Protein AF-A0A9X2MU02-F1 (afdb_monomer_lite)

Radius of gyration: 13.26 Å; chains: 1; bounding box: 44×24×24 Å

Organism: NCBI:txid2969249

Structure (mmCIF, N/CA/C/O backbone):
data_AF-A0A9X2MU02-F1
#
_entry.id   AF-A0A9X2MU02-F1
#
loop_
_atom_site.group_PDB
_atom_site.id
_atom_site.type_symbol
_atom_site.label_atom_id
_atom_site.label_alt_id
_atom_site.label_comp_id
_atom_site.label_asym_id
_atom_site.label_entity_id
_atom_site.label_seq_id
_atom_site.pdbx_PDB_ins_code
_atom_site.Cartn_x
_atom_site.Cartn_y
_atom_site.Cartn_z
_atom_site.occupancy
_atom_site.B_iso_or_equiv
_atom_site.auth_seq_id
_atom_site.auth_comp_id
_atom_site.auth_asym_id
_atom_site.auth_atom_id
_atom_site.pdbx_PDB_model_num
ATOM 1 N N . MET A 1 1 ? 7.162 -5.579 4.231 1.00 81.94 1 MET A N 1
ATOM 2 C CA . MET A 1 1 ? 6.701 -4.461 5.081 1.00 81.94 1 MET A CA 1
ATOM 3 C C . MET A 1 1 ? 5.285 -4.768 5.535 1.00 81.94 1 MET A C 1
ATOM 5 O O . MET A 1 1 ? 4.544 -5.332 4.746 1.00 81.94 1 MET A O 1
ATOM 9 N N . GLU A 1 2 ? 4.920 -4.460 6.776 1.00 89.31 2 GLU A N 1
ATOM 10 C CA . GLU A 1 2 ? 3.553 -4.626 7.294 1.00 89.31 2 GLU A CA 1
ATOM 11 C C . GLU A 1 2 ? 3.073 -3.285 7.854 1.00 89.31 2 GLU A C 1
ATOM 13 O O . GLU A 1 2 ? 3.862 -2.569 8.475 1.00 89.31 2 GLU A O 1
ATOM 18 N N . GLY A 1 3 ? 1.810 -2.933 7.622 1.00 90.50 3 GLY A N 1
ATOM 19 C CA . GLY A 1 3 ? 1.238 -1.694 8.139 1.00 90.50 3 GLY A CA 1
ATOM 20 C C . GLY A 1 3 ? -0.232 -1.497 7.798 1.00 90.50 3 GLY A C 1
ATOM 21 O O . GLY A 1 3 ? -0.848 -2.344 7.157 1.00 90.50 3 GLY A O 1
ATOM 22 N N . GLU A 1 4 ? -0.789 -0.383 8.256 1.00 92.50 4 GLU A N 1
ATOM 23 C CA . GLU A 1 4 ? -2.179 0.002 8.025 1.00 92.50 4 GLU A CA 1
ATOM 24 C C . GLU A 1 4 ? -2.264 1.056 6.923 1.00 92.50 4 GLU A C 1
ATOM 26 O O . GLU A 1 4 ? -1.471 2.003 6.901 1.00 92.5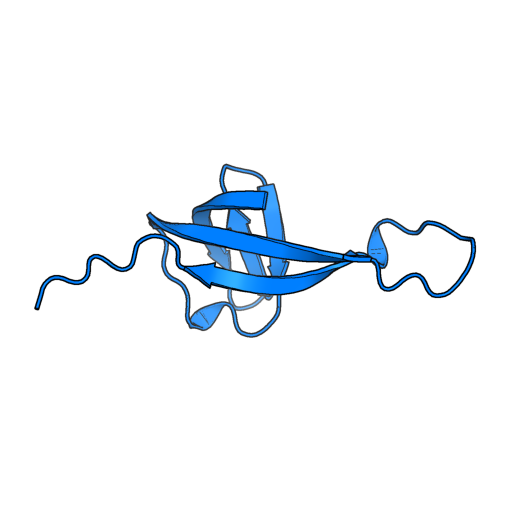0 4 GLU A O 1
ATOM 31 N N . ILE A 1 5 ? -3.221 0.893 6.010 1.00 92.81 5 ILE A N 1
ATOM 32 C CA . ILE A 1 5 ? -3.477 1.869 4.954 1.00 92.81 5 ILE A CA 1
ATOM 33 C C . ILE A 1 5 ? -4.137 3.103 5.566 1.00 92.81 5 ILE A C 1
ATOM 35 O O . ILE A 1 5 ? -5.259 3.035 6.059 1.00 92.81 5 ILE A O 1
ATOM 39 N N . THR A 1 6 ? -3.470 4.248 5.484 1.00 94.38 6 THR A N 1
ATOM 40 C CA . THR A 1 6 ? -3.978 5.529 5.995 1.00 94.38 6 THR A CA 1
ATOM 41 C C . THR A 1 6 ? -4.513 6.437 4.891 1.00 94.38 6 THR A C 1
ATOM 43 O O . THR A 1 6 ? -5.279 7.356 5.173 1.00 94.38 6 THR A O 1
ATOM 46 N N . PHE A 1 7 ? -4.120 6.196 3.637 1.00 93.75 7 PHE A N 1
ATOM 47 C CA . PHE A 1 7 ? -4.519 7.001 2.483 1.00 93.75 7 PHE A CA 1
ATOM 48 C C . PHE A 1 7 ? -4.479 6.179 1.188 1.00 93.75 7 PHE A C 1
ATOM 50 O O . PHE A 1 7 ? -3.628 5.302 1.041 1.00 93.75 7 PHE A O 1
ATOM 57 N N . ILE A 1 8 ? -5.383 6.475 0.250 1.00 93.31 8 ILE A N 1
ATOM 58 C CA . ILE A 1 8 ? -5.441 5.868 -1.088 1.00 93.31 8 ILE A CA 1
ATOM 59 C C . ILE A 1 8 ? -5.763 6.967 -2.110 1.00 93.31 8 ILE A C 1
ATOM 61 O O . ILE A 1 8 ? -6.795 7.629 -2.004 1.00 93.31 8 ILE A O 1
ATOM 65 N N . ASP A 1 9 ? -4.916 7.110 -3.128 1.00 92.69 9 ASP A N 1
ATOM 66 C CA . ASP A 1 9 ? -5.141 7.909 -4.336 1.00 92.69 9 ASP A CA 1
ATOM 67 C C . ASP A 1 9 ? -5.0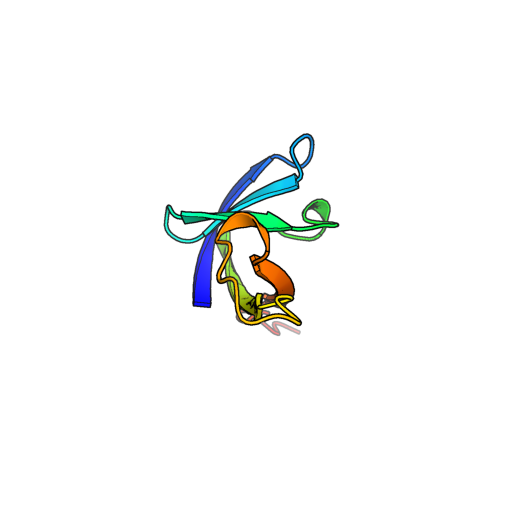96 6.987 -5.563 1.00 92.69 9 ASP A C 1
ATOM 69 O O . ASP A 1 9 ? -4.041 6.719 -6.145 1.00 92.69 9 ASP A O 1
ATOM 73 N N . ALA A 1 10 ? -6.274 6.489 -5.946 1.00 88.25 10 ALA A N 1
ATOM 74 C CA . ALA A 1 10 ? -6.444 5.584 -7.079 1.00 88.25 10 ALA A CA 1
ATOM 75 C C . ALA A 1 10 ? -6.157 6.246 -8.439 1.00 88.25 10 ALA A C 1
ATOM 77 O O . ALA A 1 10 ? -5.853 5.531 -9.390 1.00 88.25 10 ALA A O 1
ATOM 78 N N . GLU A 1 11 ? -6.218 7.579 -8.548 1.00 89.44 11 GLU A N 1
ATOM 79 C CA . GLU A 1 11 ? -5.867 8.275 -9.794 1.00 89.44 11 GLU A CA 1
ATOM 80 C C . GLU A 1 11 ? -4.356 8.236 -10.033 1.00 89.44 11 GLU A C 1
ATOM 82 O O . GLU A 1 11 ? -3.908 8.127 -11.176 1.00 89.44 11 GLU A O 1
ATOM 87 N N . LYS A 1 12 ? -3.569 8.285 -8.952 1.00 88.38 12 LYS A N 1
ATOM 88 C CA . LYS A 1 12 ? -2.102 8.225 -8.999 1.00 88.38 12 LYS A CA 1
ATOM 89 C C . LYS A 1 12 ? -1.515 6.847 -8.701 1.00 88.38 12 LYS A C 1
ATOM 91 O O . LYS A 1 12 ? -0.293 6.719 -8.687 1.00 88.38 12 LYS A O 1
ATOM 96 N N . ASN A 1 13 ? -2.346 5.827 -8.465 1.00 89.56 13 ASN A N 1
ATOM 97 C CA . ASN A 1 13 ? -1.902 4.498 -8.025 1.00 89.56 13 ASN A CA 1
ATOM 98 C C . ASN A 1 13 ? -0.982 4.557 -6.788 1.00 89.56 13 ASN A C 1
ATOM 100 O O . ASN A 1 13 ? -0.025 3.793 -6.663 1.00 89.56 13 ASN A O 1
ATOM 104 N N . GLN A 1 14 ? -1.291 5.467 -5.861 1.00 91.19 14 GLN A N 1
ATOM 105 C CA . GLN A 1 14 ? -0.534 5.699 -4.635 1.00 91.19 14 GLN A CA 1
ATOM 106 C C . GLN A 1 14 ? -1.361 5.316 -3.401 1.00 91.19 14 GLN A C 1
ATOM 108 O O . GLN A 1 14 ? -2.528 5.683 -3.289 1.00 91.19 14 GLN A O 1
ATOM 113 N N . MET A 1 15 ? -0.752 4.631 -2.439 1.00 92.00 15 MET A N 1
ATOM 114 C CA . MET A 1 15 ? -1.320 4.405 -1.108 1.00 92.00 15 MET A CA 1
ATOM 115 C C . MET A 1 15 ? -0.303 4.765 -0.032 1.00 92.00 15 MET A C 1
ATOM 117 O O . MET A 1 15 ? 0.886 4.524 -0.222 1.00 92.00 15 MET A O 1
ATOM 121 N N . ASP A 1 16 ? -0.755 5.271 1.111 1.00 92.75 16 ASP A N 1
ATOM 122 C CA . ASP A 1 16 ? 0.127 5.459 2.262 1.00 92.75 16 ASP A CA 1
ATOM 123 C C . ASP A 1 16 ? -0.128 4.365 3.291 1.00 92.75 16 ASP A C 1
ATOM 125 O O . ASP A 1 16 ? -1.266 4.135 3.704 1.00 92.75 16 ASP A O 1
ATOM 129 N N . ILE A 1 17 ? 0.949 3.712 3.717 1.00 91.44 17 ILE A N 1
ATOM 130 C CA . ILE A 1 17 ? 0.943 2.653 4.721 1.00 91.44 17 ILE A CA 1
ATOM 131 C C . ILE A 1 17 ? 1.818 3.11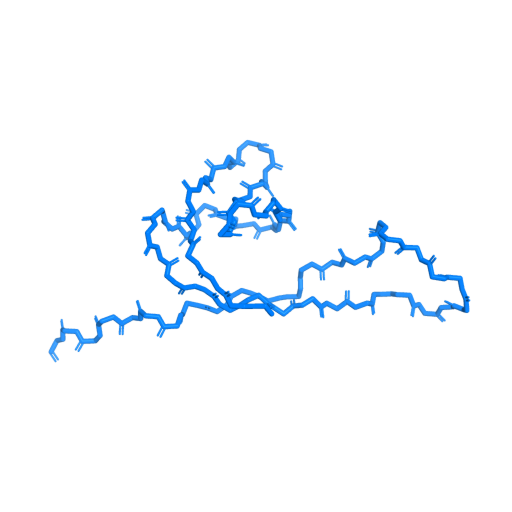0 5.882 1.00 91.44 17 ILE A C 1
ATOM 133 O O . ILE A 1 17 ? 3.019 3.310 5.710 1.00 91.44 17 ILE A O 1
ATOM 137 N N . ASN A 1 18 ? 1.231 3.298 7.067 1.00 88.62 18 ASN A N 1
ATOM 138 C CA . ASN A 1 18 ? 1.924 3.837 8.249 1.00 88.62 18 ASN A CA 1
ATOM 139 C C . ASN A 1 18 ? 2.723 5.134 7.964 1.00 88.62 18 ASN A C 1
ATOM 141 O O . ASN A 1 18 ? 3.810 5.338 8.508 1.00 88.62 18 ASN A O 1
ATOM 145 N N . GLY A 1 19 ? 2.210 6.003 7.087 1.00 86.38 19 GLY A N 1
ATOM 146 C CA . GLY A 1 19 ? 2.885 7.241 6.676 1.00 86.38 19 GLY A CA 1
ATOM 147 C C . GLY A 1 19 ? 3.989 7.073 5.623 1.00 86.38 19 GLY A C 1
ATOM 148 O O . GLY A 1 19 ? 4.698 8.037 5.342 1.00 86.38 19 GLY A O 1
ATOM 149 N N . GLN A 1 20 ? 4.150 5.884 5.035 1.00 89.06 20 GLN A N 1
ATOM 150 C CA . GLN A 1 20 ? 5.026 5.651 3.886 1.00 89.06 20 GLN A CA 1
ATOM 151 C C . GLN A 1 20 ? 4.203 5.509 2.607 1.00 89.06 20 GLN A C 1
ATOM 153 O O . GLN A 1 20 ? 3.353 4.626 2.521 1.00 89.06 20 GLN A O 1
ATOM 158 N N . SER A 1 21 ? 4.482 6.344 1.606 1.00 89.62 21 SER A N 1
ATOM 159 C CA . SER A 1 21 ? 3.829 6.256 0.299 1.00 89.62 21 SER A CA 1
ATOM 160 C C . SER A 1 21 ? 4.395 5.107 -0.529 1.00 89.62 21 SER A C 1
ATOM 162 O O . SER A 1 21 ? 5.607 4.984 -0.711 1.00 89.62 21 SER A O 1
ATOM 164 N N . ILE A 1 22 ? 3.499 4.280 -1.048 1.00 86.62 22 ILE A N 1
ATOM 165 C CA . ILE A 1 22 ? 3.764 3.106 -1.869 1.00 86.62 22 ILE A CA 1
ATOM 166 C C . ILE A 1 22 ? 2.974 3.248 -3.168 1.00 86.62 22 ILE A C 1
ATOM 168 O O . ILE A 1 22 ? 1.783 3.555 -3.149 1.00 86.62 22 ILE A O 1
ATOM 172 N N . TYR A 1 23 ? 3.631 2.982 -4.293 1.00 86.88 23 TYR A N 1
ATOM 173 C CA . TYR A 1 23 ? 2.995 2.956 -5.606 1.00 86.88 23 TYR A CA 1
ATOM 174 C C . TYR A 1 23 ? 2.787 1.506 -6.029 1.00 86.88 23 TYR A C 1
ATOM 176 O O . TYR A 1 23 ? 3.732 0.715 -6.047 1.00 86.88 23 TYR A O 1
ATOM 184 N N . ALA A 1 24 ? 1.547 1.138 -6.324 1.00 83.44 24 ALA A N 1
ATOM 185 C CA . ALA A 1 24 ? 1.190 -0.220 -6.716 1.00 83.44 24 ALA A CA 1
ATOM 186 C C . ALA A 1 24 ? 0.056 -0.197 -7.736 1.00 83.44 24 ALA A C 1
ATOM 188 O O . ALA A 1 24 ? -0.733 0.739 -7.773 1.00 83.44 24 ALA A O 1
ATOM 189 N N . ASP A 1 25 ? -0.066 -1.247 -8.540 1.00 82.50 25 ASP A N 1
ATOM 190 C CA . ASP A 1 25 ? -1.192 -1.377 -9.459 1.00 82.50 25 ASP A CA 1
ATOM 191 C C . ASP A 1 25 ? -2.440 -1.918 -8.747 1.00 82.50 25 ASP A C 1
ATOM 193 O O . ASP A 1 25 ? -2.358 -2.704 -7.798 1.00 82.50 25 ASP A O 1
ATOM 197 N N . ASN A 1 26 ? -3.619 -1.562 -9.267 1.00 81.00 26 ASN A N 1
ATOM 198 C CA . ASN A 1 26 ? -4.920 -2.049 -8.791 1.00 81.00 26 ASN A CA 1
ATOM 199 C C . ASN A 1 26 ? -5.176 -1.775 -7.300 1.00 81.00 26 ASN A C 1
ATOM 201 O O . ASN A 1 26 ? -5.690 -2.637 -6.583 1.00 81.00 26 ASN A O 1
ATOM 205 N N . ILE A 1 27 ? -4.835 -0.574 -6.826 1.00 86.94 27 ILE A N 1
ATOM 206 C CA . ILE A 1 27 ? -5.022 -0.206 -5.414 1.00 86.94 27 ILE A CA 1
ATOM 207 C C . ILE A 1 27 ? -6.478 0.058 -5.030 1.00 86.94 27 ILE A C 1
ATOM 209 O O . ILE A 1 27 ? -6.808 0.095 -3.851 1.00 86.94 27 ILE A O 1
ATOM 213 N N . SER A 1 28 ? -7.360 0.184 -6.022 1.00 85.56 28 SER A N 1
ATOM 214 C CA . SER A 1 28 ? -8.802 0.388 -5.852 1.00 85.56 28 SER A CA 1
ATOM 215 C C . SER A 1 28 ? -9.522 -0.765 -5.147 1.00 85.56 28 SER A C 1
ATOM 217 O O . SER A 1 28 ? -10.674 -0.607 -4.757 1.00 85.56 28 SER A O 1
ATOM 219 N N . LYS A 1 29 ? -8.869 -1.922 -4.990 1.00 86.56 29 LYS A N 1
ATOM 220 C CA . LYS A 1 29 ? -9.402 -3.079 -4.254 1.00 86.56 29 LYS A CA 1
ATOM 221 C C . LYS A 1 29 ? -9.123 -3.038 -2.746 1.00 86.56 29 LYS A C 1
ATOM 223 O O . LYS A 1 29 ? -9.554 -3.947 -2.042 1.00 86.56 29 LYS A O 1
ATOM 228 N N . TYR A 1 30 ? -8.352 -2.055 -2.281 1.00 89.69 30 TYR A N 1
ATOM 229 C CA . TYR A 1 30 ? -8.015 -1.874 -0.873 1.00 89.69 30 TYR A CA 1
ATOM 230 C C . TYR A 1 30 ? -8.811 -0.721 -0.264 1.00 89.69 30 TYR A C 1
ATOM 232 O O . TYR A 1 30 ? -9.323 0.148 -0.969 1.00 89.69 30 TYR A O 1
ATOM 240 N N . GLU A 1 31 ? -8.878 -0.704 1.061 1.00 90.81 31 GLU A N 1
ATOM 241 C CA . GLU A 1 31 ? -9.619 0.283 1.837 1.00 90.81 31 GLU A CA 1
ATOM 242 C C . GLU A 1 31 ? -8.739 0.879 2.942 1.00 90.81 31 GLU A C 1
ATOM 244 O O . GLU A 1 31 ? -7.848 0.222 3.487 1.00 90.81 31 GLU A O 1
ATOM 249 N N . ILE A 1 32 ? -9.000 2.142 3.285 1.00 92.19 32 ILE A N 1
ATOM 250 C CA . ILE A 1 32 ? -8.348 2.808 4.419 1.00 92.19 32 ILE A CA 1
ATOM 251 C C . ILE A 1 32 ? -8.731 2.078 5.715 1.00 92.19 32 ILE A C 1
ATOM 253 O O . ILE A 1 32 ? -9.892 1.726 5.916 1.00 92.19 32 ILE A O 1
ATOM 257 N N . GLY A 1 33 ? -7.752 1.858 6.591 1.00 90.75 33 GLY A N 1
ATOM 258 C CA . GLY A 1 33 ? -7.882 1.089 7.830 1.00 90.75 33 GLY A CA 1
ATOM 259 C C . GLY A 1 33 ? -7.541 -0.398 7.685 1.00 90.75 33 GLY A C 1
ATOM 260 O O . GLY A 1 33 ? -7.430 -1.105 8.685 1.00 90.75 33 GLY A O 1
ATOM 261 N N . GLN A 1 34 ? -7.334 -0.901 6.462 1.00 90.88 34 GLN A N 1
ATOM 262 C CA . GLN A 1 34 ? -6.901 -2.285 6.267 1.00 90.88 34 GLN A CA 1
ATOM 263 C C . GLN A 1 34 ? -5.435 -2.467 6.656 1.00 90.88 34 GLN A C 1
ATOM 265 O O . GLN A 1 34 ? -4.561 -1.706 6.230 1.00 90.88 34 GLN A O 1
ATOM 270 N N . LYS A 1 35 ? -5.145 -3.539 7.399 1.00 91.06 35 LYS A N 1
ATOM 271 C CA . LYS A 1 35 ? -3.767 -3.989 7.612 1.00 91.06 35 LYS A CA 1
ATOM 272 C C . LYS A 1 35 ? -3.310 -4.840 6.444 1.00 91.06 35 LYS A C 1
ATOM 274 O O . LYS A 1 35 ? -3.933 -5.851 6.110 1.00 91.06 35 LYS A O 1
ATOM 279 N N . VAL A 1 36 ? -2.180 -4.464 5.867 1.00 89.62 36 VAL A N 1
ATOM 280 C CA . VAL A 1 36 ? -1.602 -5.114 4.700 1.00 89.62 36 VAL A CA 1
ATOM 281 C C . VAL A 1 36 ? -0.131 -5.451 4.904 1.00 89.62 36 VAL A C 1
ATOM 283 O O . VAL A 1 36 ? 0.611 -4.765 5.609 1.00 89.62 36 VAL A O 1
ATOM 286 N N . LYS A 1 37 ? 0.300 -6.524 4.248 1.00 89.38 37 LYS A N 1
ATOM 287 C CA . LYS A 1 37 ? 1.691 -6.924 4.087 1.00 89.38 37 LYS A CA 1
ATOM 288 C C . LYS A 1 37 ? 2.105 -6.668 2.650 1.00 89.38 37 LYS A C 1
ATOM 290 O O . LYS A 1 37 ? 1.604 -7.316 1.737 1.00 89.38 37 LYS A O 1
ATOM 295 N N . VAL A 1 38 ? 3.035 -5.742 2.465 1.00 86.44 38 VAL A N 1
ATOM 296 C CA . VAL A 1 38 ? 3.634 -5.411 1.172 1.00 86.44 38 VAL A CA 1
ATOM 297 C C . VAL A 1 38 ? 4.931 -6.191 1.002 1.00 86.44 38 VAL A C 1
ATOM 299 O O . VAL A 1 38 ? 5.847 -6.097 1.832 1.00 86.44 38 VAL A O 1
ATOM 302 N N . THR A 1 39 ? 5.026 -6.928 -0.095 1.00 83.19 39 THR A N 1
ATOM 303 C CA . THR A 1 39 ? 6.242 -7.592 -0.558 1.00 83.19 39 THR A CA 1
ATOM 304 C C . THR A 1 39 ? 6.768 -6.824 -1.763 1.00 83.19 39 THR A C 1
ATOM 306 O O . THR A 1 39 ? 6.094 -6.710 -2.787 1.00 83.19 39 THR A O 1
ATOM 309 N N . LEU A 1 40 ? 7.980 -6.293 -1.637 1.00 78.56 40 LEU A N 1
ATOM 310 C CA . LEU A 1 40 ? 8.694 -5.624 -2.721 1.00 78.56 40 LEU A CA 1
ATOM 311 C C . LEU A 1 40 ? 9.565 -6.663 -3.436 1.00 78.56 40 LEU A C 1
ATOM 313 O O . LEU A 1 40 ? 10.176 -7.505 -2.773 1.00 78.56 40 LEU A O 1
ATOM 317 N N . ILE A 1 41 ? 9.605 -6.628 -4.767 1.00 67.88 41 ILE A N 1
ATOM 318 C CA . ILE A 1 41 ? 10.676 -7.275 -5.528 1.00 67.88 41 ILE A CA 1
ATOM 319 C C . ILE A 1 41 ? 11.636 -6.186 -5.965 1.00 67.88 41 ILE A C 1
ATOM 321 O O . ILE A 1 41 ? 11.234 -5.189 -6.562 1.00 67.88 41 ILE A O 1
ATOM 325 N N . ASP A 1 42 ? 12.906 -6.447 -5.702 1.00 63.16 42 ASP A N 1
ATOM 326 C CA . ASP A 1 42 ? 13.993 -5.809 -6.414 1.00 63.16 42 ASP A CA 1
ATOM 327 C C . ASP A 1 42 ? 14.052 -6.405 -7.829 1.00 63.16 42 ASP A C 1
ATOM 329 O O . ASP A 1 42 ? 14.312 -7.603 -7.990 1.00 63.16 42 ASP A O 1
ATOM 333 N N . THR A 1 43 ? 13.673 -5.621 -8.844 1.00 59.09 43 THR A N 1
ATOM 334 C CA . THR A 1 43 ? 13.710 -6.082 -10.243 1.00 59.09 43 THR A CA 1
ATOM 335 C C . THR A 1 43 ? 15.055 -5.829 -10.917 1.00 59.09 43 THR A C 1
ATOM 337 O O . THR A 1 43 ? 15.192 -6.131 -12.106 1.00 59.09 43 THR A O 1
ATOM 340 N N . THR A 1 44 ? 16.064 -5.359 -10.172 1.00 57.34 44 THR A N 1
ATOM 341 C CA . THR A 1 44 ? 17.421 -5.197 -10.692 1.00 57.34 44 THR A CA 1
ATOM 342 C C . THR A 1 44 ? 17.985 -6.565 -11.089 1.00 57.34 44 THR A C 1
ATOM 344 O O . THR A 1 44 ? 18.276 -7.449 -10.286 1.00 57.34 44 THR A O 1
ATOM 347 N N . SER A 1 45 ? 18.088 -6.789 -12.399 1.00 53.84 45 SER A N 1
ATOM 348 C CA . SER A 1 45 ? 18.780 -7.950 -12.970 1.00 53.84 45 SER A CA 1
ATOM 349 C C . SER A 1 45 ? 20.277 -7.670 -13.180 1.00 53.84 45 SER A C 1
ATOM 351 O O . SER A 1 45 ? 20.974 -8.516 -13.744 1.00 53.84 45 SER A O 1
ATOM 353 N N . GLN A 1 46 ? 20.772 -6.491 -12.795 1.00 55.34 46 GLN A N 1
ATOM 354 C CA . GLN A 1 46 ? 22.144 -6.036 -13.022 1.00 55.34 46 GLN A CA 1
ATOM 355 C C . GLN A 1 46 ? 22.678 -5.297 -11.788 1.00 55.34 46 GLN A C 1
ATOM 357 O O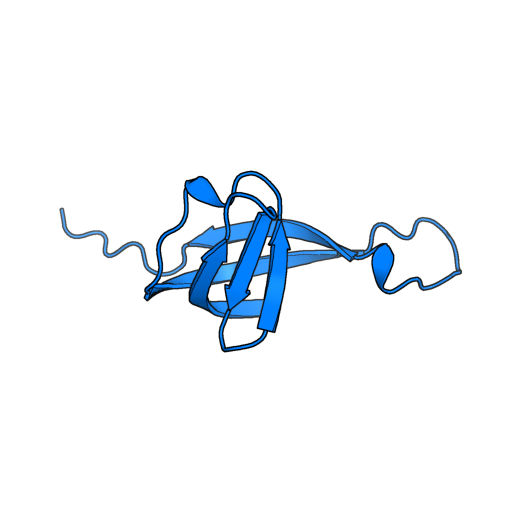 . GLN A 1 46 ? 21.895 -4.739 -11.033 1.00 55.34 46 GLN A O 1
ATOM 362 N N . ASP A 1 47 ? 24.003 -5.314 -11.608 1.00 56.03 47 ASP A N 1
ATOM 363 C CA . ASP A 1 47 ? 24.781 -4.771 -10.472 1.00 56.03 47 ASP A CA 1
ATOM 364 C C . ASP A 1 47 ? 24.573 -3.267 -10.153 1.00 56.03 47 ASP A C 1
ATOM 366 O O . ASP A 1 47 ? 25.228 -2.740 -9.253 1.00 56.03 47 ASP A O 1
ATOM 370 N N . ASP A 1 48 ? 23.677 -2.571 -10.856 1.00 63.03 48 ASP A N 1
ATOM 371 C CA . ASP A 1 48 ? 23.309 -1.184 -10.583 1.00 63.03 48 ASP A CA 1
ATOM 372 C C . ASP A 1 48 ? 22.028 -1.150 -9.745 1.00 63.03 48 ASP A C 1
ATOM 374 O O . ASP A 1 48 ? 20.923 -1.394 -10.223 1.00 63.03 48 ASP A O 1
ATOM 378 N N . TRP A 1 49 ? 22.198 -0.865 -8.455 1.00 61.06 49 TRP A N 1
ATOM 379 C CA . TRP A 1 49 ? 21.096 -0.653 -7.525 1.00 61.06 49 TRP A CA 1
ATOM 380 C C . TRP A 1 49 ? 20.402 0.684 -7.831 1.00 61.06 49 TRP A C 1
ATOM 382 O O . TRP A 1 49 ? 20.987 1.742 -7.587 1.00 61.06 49 TRP A O 1
ATOM 392 N N . ASP A 1 50 ? 19.160 0.640 -8.326 1.00 60.25 50 ASP A N 1
ATOM 393 C CA . ASP A 1 50 ? 18.311 1.818 -8.549 1.00 60.25 50 ASP A CA 1
ATOM 394 C C . ASP A 1 50 ? 17.080 1.791 -7.612 1.00 60.25 50 ASP A C 1
ATOM 396 O O . ASP A 1 50 ? 16.304 0.830 -7.627 1.00 60.25 50 ASP A O 1
ATOM 400 N N . PRO A 1 51 ? 16.856 2.819 -6.769 1.00 57.78 51 PRO A N 1
ATOM 401 C CA . PRO A 1 51 ? 15.658 2.910 -5.936 1.00 57.78 51 PRO A CA 1
ATOM 402 C C . PRO A 1 51 ? 14.342 2.983 -6.735 1.00 57.78 51 PRO A C 1
ATOM 404 O O . PRO A 1 51 ? 13.294 2.648 -6.178 1.00 57.78 51 PRO A O 1
ATOM 407 N N . GLU A 1 52 ? 14.366 3.388 -8.008 1.00 61.88 52 GLU A N 1
ATOM 408 C CA . GLU A 1 52 ? 13.192 3.386 -8.896 1.00 61.88 52 GLU A CA 1
ATOM 409 C C . GLU A 1 52 ? 12.825 1.975 -9.401 1.00 61.88 52 GLU A C 1
ATOM 411 O O . GLU A 1 52 ? 11.681 1.742 -9.803 1.00 61.88 52 GLU A O 1
ATOM 416 N N . ASP A 1 53 ? 13.738 1.002 -9.305 1.00 63.22 53 ASP A N 1
ATOM 417 C CA . ASP A 1 53 ? 13.528 -0.380 -9.769 1.00 63.22 53 ASP A CA 1
ATOM 418 C C . ASP A 1 53 ? 12.797 -1.277 -8.754 1.00 63.22 53 ASP A C 1
ATOM 420 O O . ASP A 1 53 ? 12.480 -2.446 -9.035 1.00 63.22 53 ASP A O 1
ATOM 424 N N . PHE A 1 54 ? 12.476 -0.744 -7.572 1.00 64.31 54 PHE A N 1
ATOM 425 C CA . PHE A 1 54 ? 11.677 -1.447 -6.573 1.00 64.31 54 PHE A CA 1
ATOM 426 C C . PHE A 1 54 ? 10.199 -1.406 -6.948 1.00 64.31 54 PHE A C 1
ATOM 428 O O . PHE A 1 54 ? 9.502 -0.409 -6.756 1.00 64.31 54 PHE A O 1
ATOM 435 N N . LYS A 1 55 ? 9.686 -2.542 -7.426 1.00 69.00 55 LYS A N 1
ATOM 436 C CA . LYS A 1 55 ? 8.261 -2.714 -7.721 1.00 69.00 55 LYS A CA 1
ATOM 437 C C . LYS A 1 55 ? 7.564 -3.480 -6.612 1.00 69.00 55 LYS A C 1
ATOM 439 O O . LYS A 1 55 ? 8.078 -4.456 -6.055 1.00 69.00 55 LYS A O 1
ATOM 444 N N . VAL A 1 56 ? 6.335 -3.068 -6.319 1.00 74.62 56 VAL A N 1
ATOM 445 C CA . VAL A 1 56 ? 5.444 -3.837 -5.456 1.00 74.62 56 VAL A CA 1
ATOM 446 C C . VAL A 1 56 ? 5.082 -5.134 -6.170 1.00 74.62 56 VAL A C 1
ATOM 448 O O . VAL A 1 56 ? 4.398 -5.126 -7.189 1.00 74.62 56 VAL A O 1
ATOM 451 N N . LYS A 1 57 ? 5.545 -6.262 -5.626 1.00 74.81 57 LYS A N 1
ATOM 452 C CA . LYS A 1 57 ? 5.182 -7.595 -6.120 1.00 74.81 57 LYS A CA 1
ATOM 453 C C . LYS A 1 57 ? 3.769 -7.948 -5.708 1.00 74.81 57 LYS A C 1
ATOM 455 O O . LYS A 1 57 ? 2.999 -8.490 -6.492 1.00 74.81 57 LYS A O 1
ATOM 460 N N . GLU A 1 58 ? 3.486 -7.736 -4.430 1.00 81.44 58 GLU A N 1
ATOM 461 C CA . GLU A 1 58 ? 2.306 -8.290 -3.796 1.00 81.44 58 GLU A CA 1
ATOM 462 C C . GLU A 1 58 ? 1.930 -7.470 -2.568 1.00 81.44 58 GLU A C 1
ATOM 464 O O . GLU A 1 58 ? 2.793 -7.045 -1.799 1.00 81.44 58 GLU A O 1
ATOM 469 N N . IL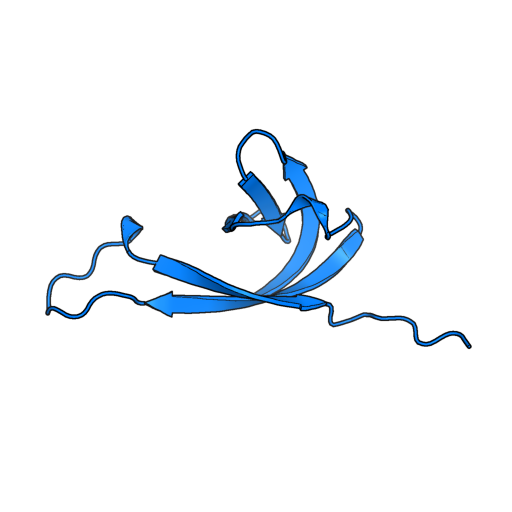E A 1 59 ? 0.627 -7.282 -2.382 1.00 82.31 59 ILE A N 1
ATOM 470 C CA . ILE A 1 59 ? 0.049 -6.704 -1.174 1.00 82.31 59 ILE A CA 1
ATOM 471 C C . ILE A 1 59 ? -1.036 -7.668 -0.695 1.00 82.31 59 ILE A C 1
ATOM 473 O O . ILE A 1 59 ? -2.046 -7.865 -1.379 1.00 82.31 59 ILE A O 1
ATOM 477 N N . VAL A 1 60 ? -0.814 -8.261 0.476 1.00 86.00 60 VAL A N 1
ATOM 478 C CA . VAL A 1 60 ? -1.713 -9.226 1.120 1.00 86.00 60 VAL A CA 1
ATOM 479 C C . VAL A 1 60 ? -2.426 -8.542 2.279 1.00 86.00 60 VAL A C 1
ATOM 481 O O . VAL A 1 60 ? -1.768 -7.954 3.131 1.00 86.00 60 VAL A O 1
ATOM 484 N N . VAL A 1 61 ? -3.754 -8.624 2.341 1.00 85.12 61 VAL A N 1
ATOM 485 C CA . VAL A 1 61 ? -4.515 -8.162 3.514 1.00 85.12 61 VAL A CA 1
ATOM 486 C C . VAL A 1 61 ? -4.318 -9.173 4.642 1.00 85.12 61 VAL A C 1
ATOM 488 O O . VAL A 1 61 ? -4.542 -10.365 4.444 1.00 85.12 61 VAL A O 1
ATOM 491 N N . ILE A 1 62 ? -3.849 -8.709 5.800 1.00 83.81 62 ILE A N 1
ATOM 492 C CA . ILE A 1 62 ? -3.507 -9.566 6.950 1.00 83.81 62 ILE A CA 1
A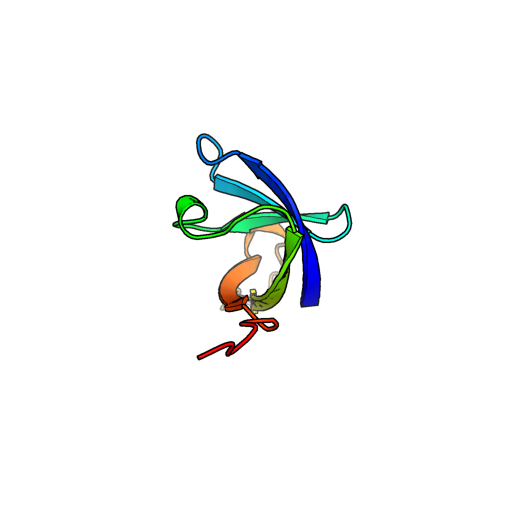TOM 493 C C . ILE A 1 62 ? -4.688 -9.686 7.918 1.00 83.81 62 ILE A C 1
ATOM 495 O O . ILE A 1 62 ? -4.797 -10.669 8.641 1.00 83.81 62 ILE A O 1
ATOM 499 N N . ASP A 1 63 ? -5.571 -8.690 7.923 1.00 68.44 63 ASP A N 1
ATOM 500 C CA . ASP A 1 63 ? -6.718 -8.615 8.825 1.00 68.44 63 ASP A CA 1
ATOM 501 C C . ASP A 1 63 ? -8.001 -8.734 7.997 1.00 68.44 63 ASP A C 1
ATOM 503 O O . ASP A 1 63 ? -8.715 -7.769 7.733 1.00 68.44 63 ASP A O 1
ATOM 507 N N . LEU A 1 64 ? -8.246 -9.942 7.491 1.00 58.62 64 LEU A N 1
ATOM 508 C CA . LEU A 1 64 ? -9.604 -10.355 7.182 1.00 58.62 64 LEU A CA 1
ATOM 509 C C . LEU A 1 64 ? -10.165 -10.831 8.512 1.00 58.62 64 LEU A C 1
ATOM 511 O O . LEU A 1 64 ? -9.879 -11.951 8.930 1.00 58.62 64 LEU A O 1
ATOM 515 N N . ASN A 1 65 ? -10.931 -9.980 9.191 1.00 50.38 65 ASN A N 1
ATOM 516 C CA . ASN A 1 65 ? -11.839 -10.468 10.216 1.00 50.38 65 ASN A CA 1
ATOM 517 C C . ASN A 1 65 ? -12.772 -11.463 9.502 1.00 50.38 65 ASN A C 1
ATOM 519 O O . ASN A 1 65 ? -13.738 -11.072 8.843 1.00 50.38 65 ASN A O 1
ATOM 523 N N . GLU A 1 66 ? -12.428 -12.751 9.550 1.00 49.50 66 GLU A N 1
ATOM 524 C CA . GLU A 1 66 ? -13.308 -13.868 9.227 1.00 49.50 66 GLU A CA 1
ATOM 525 C C . GLU A 1 66 ? -14.416 -13.898 10.288 1.00 49.50 66 GLU A C 1
ATOM 527 O O . GLU A 1 66 ? -14.472 -14.770 11.147 1.00 49.50 66 GLU A O 1
ATOM 532 N N . GLU A 1 67 ? -15.302 -12.905 10.265 1.00 50.38 67 GLU A N 1
ATOM 533 C CA . GLU A 1 67 ? -16.594 -12.991 10.932 1.00 50.38 67 GLU A CA 1
ATOM 534 C C . GLU A 1 67 ? -17.604 -13.547 9.925 1.00 50.38 67 GLU A C 1
ATOM 536 O O . GLU A 1 67 ? -18.340 -12.801 9.274 1.00 50.38 67 GLU A O 1
ATOM 541 N N . ARG A 1 68 ? -17.629 -14.877 9.777 1.00 44.72 68 ARG A N 1
ATOM 542 C CA . ARG A 1 68 ? -18.830 -15.611 9.353 1.00 44.72 68 ARG A CA 1
ATOM 543 C C . ARG A 1 68 ? -19.016 -16.877 10.169 1.00 44.72 68 ARG A C 1
ATOM 545 O O . ARG A 1 68 ? -18.066 -17.683 10.232 1.00 44.72 68 ARG A O 1
#

pLDDT: mean 78.73, std 14.3, range [44.72, 94.38]

Sequence (68 aa):
MEGEITFIDAEKNQMDINGQSIYADNISKYEIGQKVKVTLIDTTSQDDWDPEDFKVKEIVVIDLNEER

Secondary structure (DSSP, 8-state):
-EEEEEEEETTTTEEEETTEEEE-S-GGG--TT-EEEEEEEE---SS---GGGEEEEEEEES------

Foldseek 3Di:
DKFFWQDDDQVQQWTAGPNRIDHAPPCVVDDGGFIKDWDWDQPPPDPDDDPVSIYTPDIGGPDPPPPD